Protein AF-A0A1C5W3M3-F1 (afdb_monomer)

Foldseek 3Di:
DDWDDDPPKIKDKDAAPQADPVVLVVQVVQLVVQCVPDDDPVSNVVSVVSSQVCVVVNRIDIDID

Secondary structure (DSSP, 8-state):
-EEEEETTEEEEEEE-TT--HHHHHHHHHHHHHHHHH--SHHHHHHHHHHHHHHGGGGTEEEEE-

Nearest PDB structures (foldseek):
  3aho-assembly2_B  TM=7.415E-01  e=9.148E-01  Geobacillus sp. MO-1
  3sks-assembly1_A  TM=7.526E-01  e=2.077E+00  Bacillus anthracis str. Ames
  5us1-assembly1_A  TM=3.955E-01  e=1.378E+00  Providencia stuartii
  6nch-assembly1_B  TM=6.472E-01  e=7.105E+00  Bacillus cereus ATCC 14579
  5us1-assembly5_J-2  TM=4.669E-01  e=2.549E+00  Providencia stuartii

Solvent-accessible surface area (backbone atoms only — not comparable to full-atom values): 3593 Å² total; per-residue (Å²): 122,48,81,48,77,56,100,88,41,48,31,38,43,38,77,46,100,64,50,36,69,66,57,39,52,51,50,49,51,54,26,49,54,43,39,74,68,37,89,49,73,66,43,40,48,49,19,52,49,53,36,64,72,47,34,53,84,28,15,27,45,74,48,81,94

Sequence (65 aa):
MVVVTNLGNVSYLVKNSKYDFEKAVVLLNEAIDLNNKAKNIKDLQEAADYFLKSCYNVGINYEKR

Structure (mmCIF, N/CA/C/O backbone):
data_AF-A0A1C5W3M3-F1
#
_entry.id   AF-A0A1C5W3M3-F1
#
loop_
_atom_site.group_PDB
_atom_site.id
_atom_site.type_symbol
_atom_site.label_atom_id
_atom_site.label_alt_id
_atom_site.label_comp_id
_atom_site.label_asym_id
_atom_site.label_entity_id
_atom_site.label_seq_id
_atom_site.pdbx_PDB_ins_code
_atom_site.Cartn_x
_atom_site.Cartn_y
_atom_site.Cartn_z
_atom_site.occupancy
_atom_site.B_iso_or_equiv
_atom_site.auth_seq_id
_atom_site.auth_comp_id
_atom_site.auth_asym_id
_atom_site.auth_atom_id
_atom_site.pdbx_PDB_model_num
ATOM 1 N N . MET A 1 1 ? -11.413 -5.766 3.017 1.00 65.44 1 MET A N 1
ATOM 2 C CA . MET A 1 1 ? -10.360 -6.788 3.152 1.00 65.44 1 MET A CA 1
ATOM 3 C C . MET A 1 1 ? -9.830 -7.058 1.761 1.00 65.44 1 MET A C 1
ATOM 5 O O . MET A 1 1 ? -10.628 -7.403 0.901 1.00 65.44 1 MET A O 1
ATOM 9 N N . VAL A 1 2 ? -8.542 -6.823 1.527 1.00 76.12 2 VAL A N 1
ATOM 10 C CA . VAL A 1 2 ? -7.867 -7.207 0.277 1.00 76.12 2 VAL A CA 1
ATOM 11 C C . VAL A 1 2 ? -6.908 -8.339 0.615 1.00 76.12 2 VAL A C 1
ATOM 13 O O . VAL A 1 2 ? -6.189 -8.239 1.608 1.00 76.12 2 VAL A O 1
ATOM 16 N N . VAL A 1 3 ? -6.936 -9.413 -0.169 1.00 67.25 3 VAL A N 1
ATOM 17 C CA . VAL A 1 3 ? -6.062 -10.577 0.011 1.00 67.25 3 VAL A CA 1
ATOM 18 C C . VAL A 1 3 ? -4.908 -10.464 -0.977 1.00 67.25 3 VAL A C 1
ATOM 20 O O . VAL A 1 3 ? -5.132 -10.297 -2.173 1.00 67.25 3 VAL A O 1
ATOM 23 N N . VAL A 1 4 ? -3.682 -10.547 -0.473 1.00 71.38 4 VAL A N 1
ATOM 24 C CA . VAL A 1 4 ? -2.446 -10.547 -1.255 1.00 71.38 4 VAL A CA 1
ATOM 25 C C . VAL A 1 4 ? -1.841 -11.942 -1.150 1.00 71.38 4 VAL A C 1
ATOM 27 O O . VAL A 1 4 ? -1.467 -12.377 -0.065 1.00 71.38 4 VAL A O 1
ATOM 30 N N . THR A 1 5 ? -1.752 -12.660 -2.266 1.00 61.91 5 THR A N 1
ATOM 31 C CA . THR A 1 5 ? -1.207 -14.025 -2.302 1.00 61.91 5 THR A CA 1
ATOM 32 C C . THR A 1 5 ? 0.094 -14.056 -3.093 1.00 61.91 5 THR A C 1
ATOM 34 O O . THR A 1 5 ? 0.108 -13.629 -4.246 1.00 61.91 5 THR A O 1
ATOM 37 N N . ASN A 1 6 ? 1.167 -14.607 -2.523 1.00 67.00 6 ASN A N 1
ATOM 38 C CA . ASN A 1 6 ? 2.397 -14.904 -3.262 1.00 67.00 6 ASN A CA 1
ATOM 39 C C . ASN A 1 6 ? 2.941 -16.284 -2.868 1.00 67.00 6 ASN A C 1
ATOM 41 O O . ASN A 1 6 ? 3.388 -16.459 -1.734 1.00 67.00 6 ASN A O 1
ATOM 45 N N . LEU A 1 7 ? 2.885 -17.240 -3.808 1.00 74.19 7 LEU A N 1
ATOM 46 C CA . LEU A 1 7 ? 3.534 -18.564 -3.759 1.00 74.19 7 LEU A CA 1
ATOM 47 C C . LEU A 1 7 ? 3.523 -19.229 -2.365 1.00 74.19 7 LEU A C 1
ATOM 49 O O . LEU A 1 7 ? 4.550 -19.686 -1.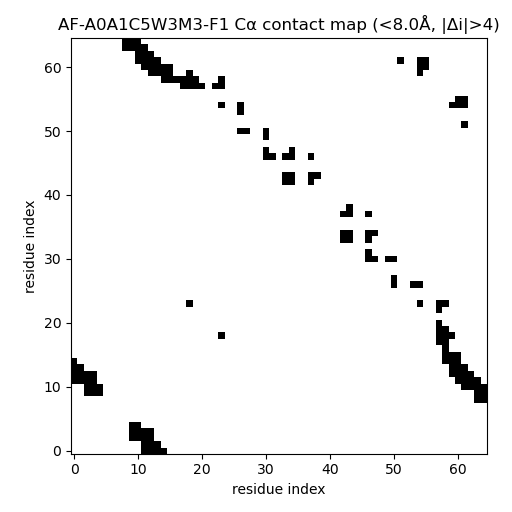872 1.00 74.19 7 LEU A O 1
ATOM 53 N N . GLY A 1 8 ? 2.353 -19.265 -1.719 1.00 73.62 8 GLY A N 1
ATOM 54 C CA . GLY A 1 8 ? 2.145 -19.929 -0.425 1.00 73.62 8 GLY A CA 1
ATOM 55 C C . GLY A 1 8 ? 2.054 -19.009 0.796 1.00 73.62 8 GLY A C 1
ATOM 56 O O . GLY A 1 8 ? 1.636 -19.479 1.846 1.00 73.62 8 GLY A O 1
ATOM 57 N N . ASN A 1 9 ? 2.361 -17.713 0.674 1.00 78.44 9 ASN A N 1
ATOM 58 C CA . ASN A 1 9 ? 2.052 -16.725 1.713 1.00 78.44 9 ASN A CA 1
ATOM 59 C C . ASN A 1 9 ? 0.735 -16.015 1.398 1.00 78.44 9 ASN A C 1
ATOM 61 O O . ASN A 1 9 ? 0.519 -15.575 0.261 1.00 78.44 9 ASN A O 1
ATOM 65 N N . VAL A 1 10 ? -0.112 -15.864 2.418 1.00 80.38 10 VAL A N 1
ATOM 66 C CA . VAL A 1 10 ? -1.344 -15.079 2.333 1.00 80.38 10 VAL A CA 1
ATOM 67 C C . VAL A 1 10 ? -1.225 -13.906 3.291 1.00 80.38 10 VAL A C 1
ATOM 69 O O . VAL A 1 10 ? -1.210 -14.071 4.509 1.00 80.38 10 VAL A O 1
ATOM 72 N N . SER A 1 11 ? -1.177 -12.709 2.727 1.00 84.75 11 SER A N 1
ATOM 73 C CA . SER A 1 11 ? -1.226 -11.472 3.490 1.00 84.75 11 SER A CA 1
ATOM 74 C C . SER A 1 11 ? -2.559 -10.762 3.285 1.00 84.75 11 SER A C 1
ATOM 76 O O . SER A 1 11 ? -3.206 -10.901 2.246 1.00 84.75 11 SER A O 1
ATOM 78 N N . TYR A 1 12 ? -2.969 -9.963 4.263 1.00 87.19 12 TYR A N 1
ATOM 79 C CA . TYR A 1 12 ? -4.222 -9.216 4.220 1.00 87.19 12 TYR A CA 1
ATOM 80 C C . TYR A 1 12 ? -3.958 -7.733 4.437 1.00 87.19 12 TYR A C 1
ATOM 82 O O . TYR A 1 12 ? -3.142 -7.359 5.277 1.00 87.19 12 TYR A O 1
ATOM 90 N N . LEU A 1 13 ? -4.703 -6.899 3.713 1.00 91.25 13 LEU A N 1
ATOM 91 C CA . LEU A 1 13 ? -4.852 -5.479 4.014 1.00 91.25 13 LEU A CA 1
ATOM 92 C C . LEU A 1 13 ? -6.241 -5.239 4.609 1.00 91.25 13 LEU A C 1
ATOM 94 O O . LEU A 1 13 ? -7.275 -5.488 3.967 1.00 91.25 13 LEU A O 1
ATOM 98 N N . VAL A 1 14 ? -6.265 -4.766 5.854 1.00 92.00 14 VAL A N 1
ATOM 99 C CA . VAL A 1 14 ? -7.490 -4.578 6.641 1.00 92.00 14 VAL A CA 1
ATOM 100 C C . VAL A 1 14 ? -7.529 -3.162 7.200 1.00 92.00 14 VAL A C 1
ATOM 102 O O . VAL A 1 14 ? -6.577 -2.704 7.820 1.00 92.00 14 VAL A O 1
ATOM 105 N N . LYS A 1 15 ? -8.644 -2.459 6.989 1.00 94.31 15 LYS A N 1
ATOM 106 C CA . LYS A 1 15 ? -8.874 -1.140 7.590 1.00 94.31 15 LYS A CA 1
ATOM 107 C C . LYS A 1 15 ? -9.145 -1.316 9.083 1.00 94.31 15 LYS A C 1
ATOM 109 O O . LYS A 1 15 ? -9.975 -2.146 9.448 1.00 94.31 15 LYS A O 1
ATOM 114 N N . ASN A 1 16 ? -8.471 -0.542 9.923 1.00 93.56 16 ASN A N 1
ATOM 115 C CA . ASN A 1 16 ? -8.710 -0.509 11.362 1.00 93.56 16 ASN A CA 1
ATOM 116 C C . ASN A 1 16 ? -9.543 0.729 11.750 1.00 93.56 16 ASN A C 1
ATOM 118 O O . ASN A 1 16 ? -9.946 1.521 10.898 1.00 93.56 16 ASN A O 1
ATOM 122 N N . SER A 1 17 ? -9.820 0.902 13.044 1.00 95.94 17 SER A N 1
ATOM 123 C CA . SER A 1 17 ? -10.638 2.014 13.557 1.00 95.94 17 SER A CA 1
ATOM 124 C C . SER A 1 17 ? -10.032 3.407 13.344 1.00 95.94 17 SER A C 1
ATOM 126 O O . SER A 1 17 ? -10.744 4.396 13.473 1.00 95.94 17 SER A O 1
ATOM 128 N N . LYS A 1 18 ? -8.739 3.497 13.014 1.00 95.94 18 LYS A N 1
ATOM 129 C CA . LYS A 1 18 ? -8.013 4.741 12.718 1.00 95.94 18 LYS A CA 1
ATOM 130 C C . LYS A 1 18 ? -7.933 5.031 11.216 1.00 95.94 18 LYS A C 1
ATOM 132 O O . LYS A 1 18 ? -7.148 5.887 10.818 1.00 95.94 18 LYS A O 1
ATOM 137 N N . TYR A 1 19 ? -8.669 4.290 10.384 1.00 97.38 19 TYR A N 1
ATOM 138 C CA . TYR A 1 19 ? -8.629 4.458 8.935 1.00 97.38 19 TYR A CA 1
ATOM 139 C C . TYR A 1 19 ? -8.997 5.883 8.524 1.00 97.38 19 TYR A C 1
ATOM 141 O O . TYR A 1 19 ? -10.077 6.377 8.842 1.00 97.38 19 TYR A O 1
ATOM 149 N N . ASP A 1 20 ? -8.098 6.501 7.767 1.00 97.88 20 ASP A N 1
ATOM 150 C CA . ASP A 1 20 ? -8.257 7.839 7.217 1.00 97.88 20 ASP A CA 1
ATOM 151 C C . ASP A 1 20 ? -8.254 7.726 5.691 1.00 97.88 20 ASP A C 1
ATOM 153 O O . ASP A 1 20 ? -7.246 7.360 5.080 1.00 97.88 20 ASP A O 1
ATOM 157 N N . PHE A 1 21 ? -9.414 7.972 5.079 1.00 96.06 21 PHE A N 1
ATOM 158 C CA . PHE A 1 21 ? -9.593 7.787 3.643 1.00 96.06 21 PHE A CA 1
ATOM 159 C C . PHE A 1 21 ? -8.696 8.718 2.826 1.00 96.06 21 PHE A C 1
ATOM 161 O O . PHE A 1 21 ? -8.017 8.249 1.915 1.00 96.06 21 PHE A O 1
ATOM 168 N N . GLU A 1 22 ? -8.665 10.009 3.158 1.00 97.94 22 GLU A N 1
ATOM 169 C CA . GLU A 1 22 ? -7.906 11.002 2.396 1.00 97.94 22 GLU A CA 1
ATOM 170 C C . GLU A 1 22 ? -6.411 10.703 2.463 1.00 97.94 22 GLU A C 1
ATOM 172 O O . GLU A 1 22 ? -5.748 10.614 1.428 1.00 97.94 22 GLU A O 1
ATOM 177 N N . LYS A 1 23 ? -5.886 10.432 3.664 1.00 97.88 23 LYS A N 1
ATOM 178 C CA . LYS A 1 23 ? -4.469 10.078 3.817 1.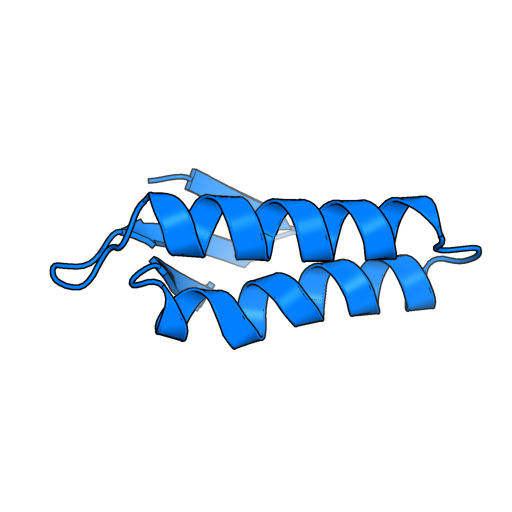00 97.88 23 LYS A CA 1
ATOM 179 C C . LYS A 1 23 ? -4.123 8.761 3.134 1.00 97.88 23 LYS A C 1
ATOM 181 O O . LYS A 1 23 ? -3.039 8.640 2.570 1.00 97.88 23 LYS A O 1
ATOM 186 N N . ALA A 1 24 ? -5.025 7.779 3.151 1.00 96.81 24 ALA A N 1
ATOM 187 C CA . ALA A 1 24 ? -4.806 6.516 2.454 1.00 96.81 24 ALA A CA 1
ATOM 188 C C . ALA A 1 24 ? -4.742 6.694 0.930 1.00 96.81 24 ALA A C 1
ATOM 190 O O . ALA A 1 24 ? -3.927 6.041 0.281 1.00 96.81 24 ALA A O 1
ATOM 191 N N . VAL A 1 25 ? -5.570 7.576 0.364 1.00 97.12 25 VAL A N 1
ATOM 192 C CA . VAL A 1 25 ? -5.531 7.912 -1.067 1.00 97.12 25 VAL A CA 1
ATOM 193 C C . VAL A 1 25 ? -4.229 8.627 -1.423 1.00 97.12 25 VAL A C 1
ATOM 195 O O . VAL A 1 25 ? -3.605 8.268 -2.419 1.00 97.12 25 VAL A O 1
ATOM 198 N N . VAL A 1 26 ? -3.787 9.583 -0.600 1.00 98.31 26 VAL A N 1
ATOM 199 C CA . VAL A 1 26 ? -2.498 10.270 -0.796 1.00 98.31 26 VAL A CA 1
ATOM 200 C C . VAL A 1 26 ? -1.344 9.265 -0.791 1.00 98.31 26 VAL A C 1
ATOM 202 O O . VAL A 1 26 ? -0.601 9.204 -1.767 1.00 98.31 26 VAL A O 1
ATOM 205 N N . LEU A 1 27 ? -1.265 8.406 0.232 1.00 97.94 27 LEU A N 1
ATOM 206 C CA . LEU A 1 27 ? -0.223 7.379 0.335 1.00 97.94 27 LEU A CA 1
ATOM 207 C C . LEU A 1 27 ? -0.221 6.424 -0.871 1.00 97.94 27 LEU A C 1
ATOM 209 O O . LEU A 1 27 ? 0.836 6.025 -1.360 1.00 97.94 27 LEU A O 1
ATOM 213 N N . LEU A 1 28 ? -1.405 6.028 -1.346 1.00 96.56 28 LEU A N 1
ATOM 214 C CA . LEU A 1 28 ? -1.523 5.154 -2.510 1.00 96.56 28 LEU A CA 1
ATOM 215 C C . LEU A 1 28 ? -1.007 5.839 -3.781 1.00 96.56 28 LEU A C 1
ATOM 217 O O . LEU A 1 28 ? -0.277 5.214 -4.546 1.00 96.56 28 LEU A O 1
ATOM 221 N N . ASN A 1 29 ? -1.354 7.108 -3.996 1.00 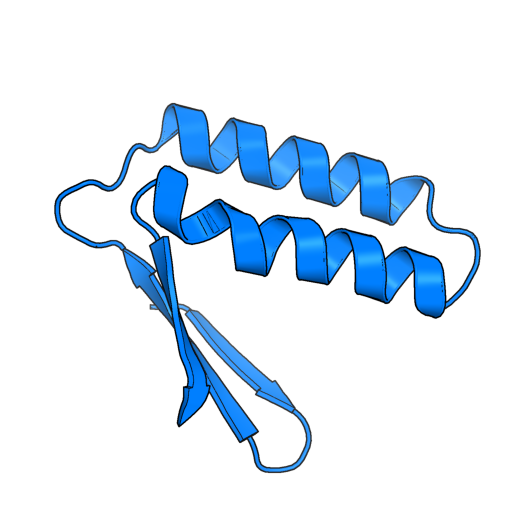98.19 29 ASN A N 1
ATOM 222 C CA . ASN A 1 29 ? -0.880 7.868 -5.152 1.00 98.19 29 ASN A CA 1
ATOM 223 C C . ASN A 1 29 ? 0.643 8.055 -5.120 1.00 98.19 29 ASN A C 1
ATOM 225 O O . ASN A 1 29 ? 1.293 7.872 -6.144 1.00 98.19 29 ASN A O 1
ATOM 229 N N . GLU A 1 30 ? 1.227 8.324 -3.949 1.00 98.06 30 GLU A N 1
ATOM 230 C CA . GLU A 1 30 ? 2.685 8.398 -3.781 1.00 98.06 30 GLU A CA 1
ATOM 231 C C . GLU A 1 30 ? 3.368 7.072 -4.156 1.00 98.06 30 GLU A C 1
ATOM 233 O O . GLU A 1 30 ? 4.359 7.060 -4.890 1.00 98.06 30 GLU A O 1
ATOM 238 N N . ALA A 1 31 ? 2.810 5.938 -3.722 1.00 97.50 31 ALA A N 1
ATOM 239 C CA . ALA A 1 31 ? 3.319 4.618 -4.085 1.00 97.50 31 ALA A CA 1
ATOM 240 C C . ALA A 1 31 ? 3.174 4.317 -5.590 1.00 97.50 31 ALA A C 1
ATOM 242 O O . ALA A 1 31 ? 4.087 3.751 -6.195 1.00 97.50 31 ALA A O 1
ATOM 243 N N . ILE A 1 32 ? 2.059 4.718 -6.213 1.00 97.44 32 ILE A N 1
ATOM 244 C CA . ILE A 1 32 ? 1.835 4.592 -7.663 1.00 97.44 32 ILE A CA 1
ATOM 245 C C . ILE A 1 32 ? 2.855 5.430 -8.439 1.00 97.44 32 ILE A C 1
ATOM 247 O O . ILE A 1 32 ? 3.428 4.945 -9.414 1.00 97.44 32 ILE A O 1
ATOM 251 N N . ASP A 1 33 ? 3.133 6.654 -7.998 1.00 98.31 33 ASP A N 1
ATOM 252 C CA . ASP A 1 33 ? 4.124 7.523 -8.630 1.00 98.31 33 ASP A CA 1
ATOM 253 C C . ASP A 1 33 ? 5.538 6.937 -8.555 1.00 98.31 33 ASP A C 1
ATOM 255 O O . ASP A 1 33 ? 6.283 7.002 -9.539 1.00 98.31 33 ASP A O 1
ATOM 259 N N . LEU A 1 34 ? 5.915 6.340 -7.418 1.00 97.81 34 LEU A N 1
ATOM 260 C CA . LEU A 1 34 ? 7.177 5.605 -7.281 1.00 97.81 34 LEU A CA 1
ATOM 261 C C . LEU A 1 34 ? 7.218 4.401 -8.228 1.00 97.81 34 LEU A C 1
ATOM 263 O O . LEU A 1 34 ? 8.199 4.216 -8.947 1.00 97.81 34 LEU A O 1
ATOM 267 N N . ASN A 1 35 ? 6.131 3.630 -8.288 1.00 97.12 35 ASN A N 1
ATOM 268 C CA . ASN A 1 35 ? 6.013 2.469 -9.164 1.00 97.12 35 ASN A CA 1
ATOM 269 C C . ASN A 1 35 ? 6.117 2.852 -10.651 1.00 97.12 35 ASN A C 1
ATOM 271 O O . ASN A 1 35 ? 6.787 2.170 -11.417 1.00 97.12 35 ASN A O 1
ATOM 275 N N . ASN A 1 36 ? 5.510 3.965 -11.067 1.00 97.75 36 ASN A N 1
ATOM 276 C CA . ASN A 1 36 ? 5.568 4.448 -12.450 1.00 97.75 36 ASN A CA 1
ATOM 277 C C . ASN A 1 36 ? 6.966 4.943 -12.857 1.00 97.75 36 ASN A C 1
ATOM 279 O O . ASN A 1 36 ? 7.302 4.942 -14.040 1.00 97.75 36 ASN A O 1
ATOM 283 N N . LYS A 1 37 ? 7.785 5.379 -11.891 1.00 97.56 37 LYS A N 1
ATOM 284 C CA . LYS A 1 37 ? 9.177 5.807 -12.115 1.00 97.56 37 LYS A CA 1
ATOM 285 C C . LYS A 1 37 ? 10.180 4.650 -12.053 1.00 97.56 37 LYS A C 1
ATOM 287 O O . LYS A 1 37 ? 11.336 4.844 -12.438 1.00 97.56 37 LYS A O 1
ATOM 292 N N . ALA A 1 38 ? 9.762 3.482 -11.568 1.00 97.69 38 ALA A N 1
ATOM 293 C CA . ALA A 1 38 ? 10.606 2.307 -11.410 1.00 97.69 38 ALA A CA 1
ATOM 294 C C . ALA A 1 38 ? 11.163 1.830 -12.759 1.00 97.69 38 ALA A C 1
ATOM 296 O O . ALA A 1 38 ? 10.437 1.718 -13.746 1.00 97.69 38 ALA A O 1
ATOM 297 N N . LYS A 1 39 ? 12.463 1.521 -12.808 1.00 97.31 39 LYS A N 1
ATOM 298 C CA . LYS A 1 39 ? 13.140 1.063 -14.036 1.00 97.31 39 LYS A CA 1
ATOM 299 C C . LYS A 1 39 ? 13.469 -0.422 -14.016 1.00 97.31 39 LYS A C 1
ATOM 301 O O . LYS A 1 39 ? 13.820 -0.991 -15.047 1.00 97.31 39 LYS A O 1
ATOM 30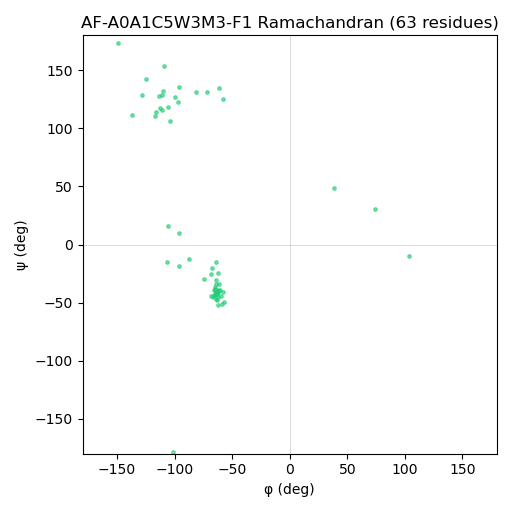6 N N . ASN A 1 40 ? 13.415 -1.041 -12.844 1.00 96.38 40 ASN A N 1
ATOM 307 C CA . ASN A 1 40 ? 13.784 -2.431 -12.642 1.00 96.38 40 ASN A CA 1
ATOM 308 C C . ASN A 1 40 ? 12.949 -3.056 -11.510 1.00 96.38 40 ASN A C 1
ATOM 310 O O . ASN A 1 40 ? 12.193 -2.379 -10.814 1.00 96.38 40 ASN A O 1
ATOM 314 N N . ILE A 1 41 ? 13.098 -4.368 -11.318 1.00 95.88 41 ILE A N 1
ATOM 315 C CA . ILE A 1 41 ? 12.319 -5.117 -10.327 1.00 95.88 41 ILE A CA 1
ATOM 316 C C . ILE A 1 41 ? 12.582 -4.688 -8.880 1.00 95.88 41 ILE A C 1
ATOM 318 O O . ILE A 1 41 ? 11.675 -4.762 -8.056 1.00 95.88 41 ILE A O 1
ATOM 322 N N . LYS A 1 42 ? 13.794 -4.222 -8.568 1.00 95.94 42 LYS A N 1
ATOM 323 C CA . LYS A 1 42 ? 14.135 -3.734 -7.232 1.00 95.94 42 LYS A CA 1
ATOM 324 C C . LYS A 1 42 ? 13.384 -2.436 -6.935 1.00 95.94 42 LYS A C 1
ATOM 326 O O . LYS A 1 42 ? 12.777 -2.331 -5.880 1.00 95.94 42 LYS A O 1
ATOM 331 N N . ASP A 1 43 ? 13.337 -1.509 -7.888 1.00 96.38 43 ASP A N 1
ATOM 332 C CA . ASP A 1 43 ? 12.588 -0.254 -7.739 1.00 96.38 43 ASP A CA 1
ATOM 333 C C . ASP A 1 43 ? 11.077 -0.519 -7.556 1.00 96.38 43 ASP A C 1
ATOM 335 O O . ASP A 1 43 ? 10.417 0.121 -6.738 1.00 96.38 43 ASP A O 1
ATOM 339 N N . LEU A 1 44 ? 10.524 -1.507 -8.278 1.00 94.62 44 LEU A N 1
ATOM 340 C CA . LEU A 1 44 ? 9.128 -1.939 -8.112 1.00 94.62 44 LEU A CA 1
ATOM 341 C C . LEU A 1 44 ? 8.875 -2.510 -6.708 1.00 94.62 44 LEU A C 1
ATOM 343 O O . LEU A 1 44 ? 7.850 -2.218 -6.090 1.00 94.62 44 LEU A O 1
ATOM 347 N N . GLN A 1 45 ? 9.813 -3.307 -6.187 1.00 94.31 45 GLN A N 1
ATOM 348 C CA . GLN A 1 45 ? 9.743 -3.817 -4.817 1.00 94.31 45 GLN A CA 1
ATOM 349 C C . GLN A 1 45 ? 9.813 -2.681 -3.796 1.00 94.31 45 GLN A C 1
ATOM 351 O O . GLN A 1 45 ? 9.042 -2.697 -2.845 1.00 94.31 45 GLN A O 1
ATOM 356 N N . GLU A 1 46 ? 10.671 -1.681 -4.005 1.00 95.75 46 GLU A N 1
ATOM 357 C CA . GLU A 1 46 ? 10.783 -0.513 -3.124 1.00 95.75 46 GLU A CA 1
ATOM 358 C C . GLU A 1 46 ? 9.485 0.310 -3.082 1.00 95.75 46 GLU A C 1
ATOM 360 O O . GLU A 1 46 ? 9.057 0.708 -1.997 1.00 95.75 46 GLU A O 1
ATOM 365 N N . ALA A 1 47 ? 8.808 0.506 -4.219 1.00 96.31 47 ALA A N 1
ATOM 366 C CA . ALA A 1 47 ? 7.511 1.188 -4.269 1.00 96.31 47 ALA A CA 1
ATOM 367 C C . ALA A 1 47 ? 6.412 0.423 -3.504 1.00 96.31 47 ALA A C 1
ATOM 369 O O . ALA A 1 47 ? 5.633 1.018 -2.753 1.00 96.31 47 ALA A O 1
ATOM 370 N N . ALA A 1 48 ? 6.372 -0.906 -3.645 1.00 93.75 48 ALA A N 1
ATOM 371 C CA . ALA A 1 48 ? 5.448 -1.749 -2.889 1.00 93.75 48 ALA A CA 1
ATOM 372 C C . ALA A 1 48 ? 5.769 -1.744 -1.382 1.00 93.75 48 ALA A C 1
ATOM 374 O O . ALA A 1 48 ? 4.872 -1.571 -0.554 1.00 93.75 48 ALA A O 1
ATOM 375 N N . ASP A 1 49 ? 7.047 -1.876 -1.020 1.00 94.38 49 ASP A N 1
ATOM 376 C CA . ASP A 1 49 ? 7.526 -1.837 0.364 1.00 94.38 49 ASP A CA 1
ATOM 3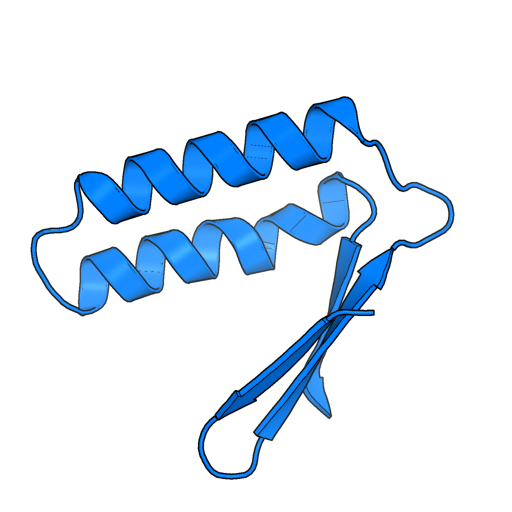77 C C . ASP A 1 49 ? 7.201 -0.503 1.039 1.00 94.38 49 ASP A C 1
ATOM 379 O O . ASP A 1 49 ? 6.824 -0.482 2.212 1.00 94.38 49 ASP A O 1
ATOM 383 N N . TYR A 1 50 ? 7.331 0.606 0.305 1.00 96.88 50 TYR A N 1
ATOM 384 C CA . TYR A 1 50 ? 6.976 1.939 0.779 1.00 96.88 50 TYR A CA 1
ATOM 385 C C . TYR A 1 50 ? 5.513 1.999 1.231 1.00 96.88 50 TYR A C 1
ATOM 387 O O . TYR A 1 50 ? 5.233 2.426 2.357 1.00 96.88 50 TYR A O 1
ATOM 395 N N . PHE A 1 51 ? 4.588 1.507 0.400 1.00 95.88 51 PHE A N 1
ATOM 396 C CA . PHE A 1 51 ? 3.174 1.441 0.760 1.00 95.88 51 PHE A CA 1
ATOM 397 C C . PHE A 1 51 ? 2.949 0.531 1.972 1.00 95.88 51 PHE A C 1
ATOM 399 O O . PHE A 1 51 ? 2.350 0.959 2.957 1.00 95.88 51 PHE A O 1
ATOM 406 N N . LEU A 1 52 ? 3.454 -0.706 1.934 1.00 93.81 52 LEU A N 1
ATOM 407 C CA . LEU A 1 52 ? 3.189 -1.712 2.968 1.00 93.81 52 LEU A CA 1
ATOM 408 C C . LEU A 1 52 ? 3.750 -1.328 4.346 1.00 93.81 52 LEU A C 1
ATOM 410 O O . LEU A 1 52 ? 3.132 -1.634 5.363 1.00 93.81 52 LEU A O 1
ATOM 414 N N . LYS A 1 53 ? 4.893 -0.633 4.403 1.00 93.69 53 LYS A N 1
ATOM 415 C CA . LYS A 1 53 ? 5.469 -0.124 5.662 1.00 93.69 53 LYS A CA 1
ATOM 416 C C . LYS A 1 53 ? 4.712 1.088 6.204 1.00 93.69 53 LYS A C 1
ATOM 418 O O . LYS A 1 53 ? 4.669 1.287 7.416 1.00 93.69 53 LYS A O 1
ATOM 423 N N . SER A 1 54 ? 4.116 1.889 5.323 1.00 96.06 54 SER A N 1
ATOM 424 C CA . SER A 1 54 ? 3.481 3.160 5.689 1.00 96.06 54 SER A CA 1
ATOM 425 C C . SER A 1 54 ? 1.972 3.043 5.902 1.00 96.06 54 SER A C 1
ATOM 427 O O . SER A 1 54 ? 1.381 3.901 6.556 1.00 96.06 54 SER A O 1
ATOM 429 N N . CYS A 1 55 ? 1.331 1.983 5.399 1.00 94.69 55 CYS A N 1
ATOM 430 C CA . CYS A 1 55 ? -0.126 1.849 5.401 1.00 94.69 55 CYS A CA 1
ATOM 431 C C . CYS A 1 55 ? -0.731 1.806 6.817 1.00 94.69 55 CYS A C 1
ATOM 433 O O . CYS A 1 55 ? -1.866 2.242 7.021 1.00 94.69 55 CYS A O 1
ATOM 435 N N . TYR A 1 56 ? 0.044 1.389 7.824 1.00 94.75 56 TYR A N 1
ATOM 436 C CA . TYR A 1 56 ? -0.381 1.438 9.226 1.00 94.75 56 TYR A CA 1
ATOM 437 C C . TYR A 1 56 ? -0.672 2.872 9.704 1.00 94.75 56 TYR A C 1
ATOM 439 O O . TYR A 1 56 ? -1.623 3.086 10.458 1.00 94.75 56 TYR A O 1
ATOM 447 N N . ASN A 1 57 ? 0.071 3.869 9.206 1.00 95.69 57 ASN A N 1
ATOM 448 C CA . ASN A 1 57 ? -0.099 5.281 9.576 1.00 95.69 57 ASN A CA 1
ATOM 449 C C . ASN A 1 57 ? -1.424 5.876 9.079 1.00 95.69 57 ASN A C 1
ATOM 451 O O . ASN A 1 57 ? -1.893 6.874 9.621 1.00 95.69 57 ASN A O 1
ATOM 455 N N . VAL A 1 58 ? -2.037 5.252 8.071 1.00 97.19 58 VAL A N 1
ATOM 456 C CA . VAL A 1 58 ? -3.341 5.639 7.506 1.00 97.19 58 VAL A CA 1
ATOM 457 C C . VAL A 1 58 ? -4.459 4.679 7.931 1.00 97.19 58 VAL A C 1
ATOM 459 O O . VAL A 1 58 ? -5.537 4.650 7.339 1.00 97.19 58 VAL A O 1
ATOM 462 N N . GLY A 1 59 ? -4.201 3.865 8.961 1.00 95.88 59 GLY A N 1
ATOM 463 C CA . GLY A 1 59 ? -5.164 2.934 9.540 1.00 95.88 59 GLY A CA 1
ATOM 464 C C . GLY A 1 59 ? -5.438 1.694 8.686 1.00 95.88 59 GLY A C 1
ATOM 465 O O . GLY A 1 59 ? -6.544 1.155 8.724 1.00 95.88 59 GLY A O 1
ATOM 466 N N . ILE A 1 60 ? -4.451 1.234 7.912 1.00 95.50 60 ILE A N 1
ATOM 467 C CA . ILE A 1 60 ? -4.491 -0.042 7.188 1.00 95.50 60 ILE A CA 1
ATOM 468 C C . ILE A 1 60 ? -3.456 -0.991 7.798 1.00 95.50 60 ILE A C 1
ATOM 470 O O . ILE A 1 60 ? -2.254 -0.745 7.740 1.00 95.50 60 ILE A O 1
ATOM 474 N N . ASN A 1 61 ? -3.912 -2.109 8.348 1.00 93.06 61 ASN A N 1
ATOM 475 C CA . ASN A 1 61 ? -3.044 -3.180 8.818 1.00 93.06 61 ASN A CA 1
ATOM 476 C C . ASN A 1 61 ? -2.616 -4.053 7.637 1.00 93.06 61 ASN A C 1
ATOM 478 O O . ASN A 1 61 ? -3.472 -4.501 6.871 1.00 93.06 61 ASN A O 1
ATOM 482 N N . TYR A 1 62 ? -1.315 -4.321 7.537 1.00 90.12 62 TYR A N 1
ATOM 483 C CA . TYR A 1 62 ? -0.753 -5.367 6.68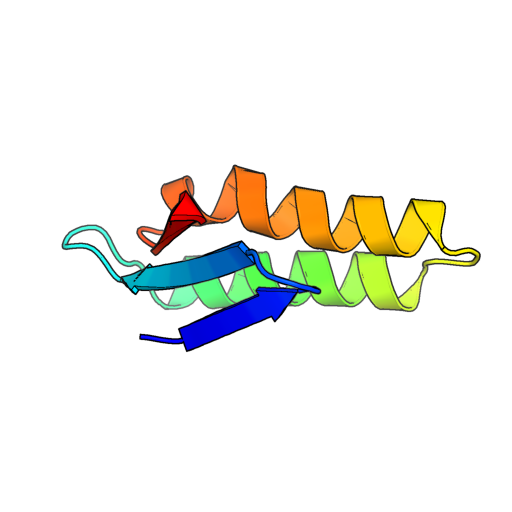9 1.00 90.12 62 TYR A CA 1
ATOM 484 C C . TYR A 1 62 ? -0.354 -6.552 7.570 1.00 90.12 62 TYR A C 1
ATOM 486 O O . TYR A 1 62 ? 0.614 -6.473 8.326 1.00 90.12 62 TYR A O 1
ATOM 494 N N . GLU A 1 63 ? -1.124 -7.635 7.507 1.00 82.06 63 GLU A N 1
ATOM 495 C CA . GLU A 1 63 ? -0.897 -8.835 8.317 1.00 82.06 63 GLU A CA 1
ATOM 496 C C . GLU A 1 63 ? -0.439 -9.985 7.428 1.00 82.06 63 GLU A C 1
ATOM 498 O O . GLU A 1 63 ? -1.086 -10.291 6.425 1.00 82.06 63 GLU A O 1
ATOM 503 N N . LYS A 1 64 ? 0.668 -10.628 7.808 1.00 69.88 64 LYS A N 1
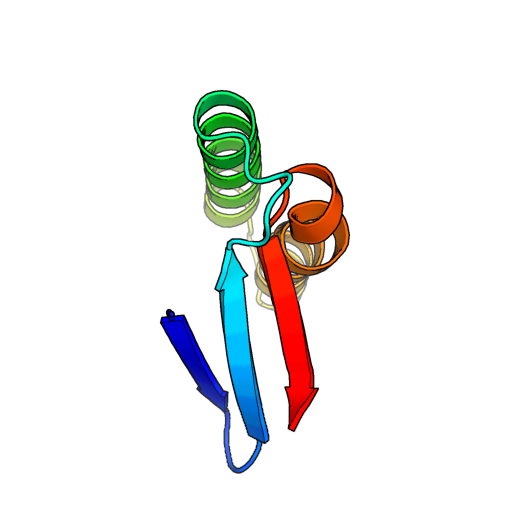ATOM 504 C CA . LYS A 1 64 ? 1.184 -11.837 7.163 1.00 69.88 64 LYS A CA 1
ATOM 505 C C . LYS A 1 64 ? 0.716 -13.056 7.965 1.00 69.88 64 LYS A C 1
ATOM 507 O O . LYS A 1 64 ? 1.004 -13.119 9.160 1.00 69.88 64 LYS A O 1
ATOM 512 N N . ARG A 1 65 ? 0.002 -13.991 7.331 1.00 60.25 65 ARG A N 1
ATOM 513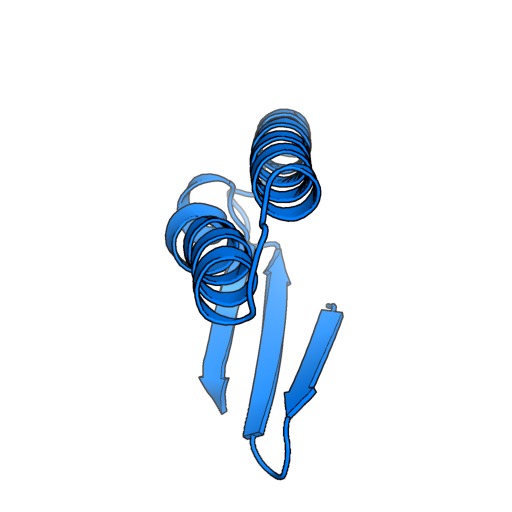 C CA . ARG A 1 65 ? -0.254 -15.334 7.877 1.00 60.25 65 ARG A CA 1
ATOM 514 C C . ARG A 1 65 ? 0.565 -16.380 7.1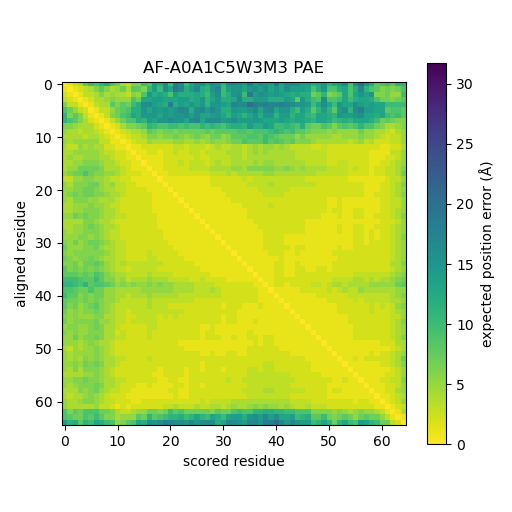40 1.00 60.25 65 ARG A C 1
ATOM 516 O O . ARG A 1 65 ? 0.780 -16.210 5.918 1.00 60.25 65 ARG A O 1
#

Radius of gyration: 12.28 Å; Cα contacts (8 Å, |Δi|>4): 82; chains: 1; bounding box: 25×31×28 Å

pLDDT: mean 90.74, std 10.4, range [60.25, 98.31]

Mean predicted aligned error: 4.16 Å